Protein AF-A0A1V3WPK9-F1 (afdb_monomer_lite)

Radius of gyration: 41.02 Å; chains: 1; bounding box: 53×44×123 Å

Structure (mmCIF, N/CA/C/O backbone):
data_AF-A0A1V3WPK9-F1
#
_entry.id   AF-A0A1V3WPK9-F1
#
loop_
_atom_site.group_PDB
_atom_site.id
_atom_site.type_symbol
_atom_site.label_atom_id
_atom_site.label_alt_id
_atom_site.label_comp_id
_atom_site.label_asym_id
_atom_site.label_entity_id
_atom_site.label_seq_id
_atom_site.pdbx_PDB_ins_code
_atom_site.Cartn_x
_atom_site.Cartn_y
_atom_site.Cartn_z
_atom_site.occupancy
_atom_site.B_iso_or_equiv
_atom_site.auth_seq_id
_atom_site.auth_comp_id
_atom_site.auth_asym_id
_atom_site.auth_atom_id
_atom_site.pdbx_PDB_model_num
ATOM 1 N N . MET A 1 1 ? 31.759 -7.685 -35.046 1.00 60.66 1 MET A N 1
ATOM 2 C CA . MET A 1 1 ? 31.600 -8.419 -33.769 1.00 60.66 1 MET A CA 1
ATOM 3 C C . MET A 1 1 ? 30.933 -7.571 -32.682 1.00 60.66 1 MET A C 1
ATOM 5 O O . MET A 1 1 ? 30.000 -8.065 -32.070 1.00 60.66 1 MET A O 1
ATOM 9 N N . ALA A 1 2 ? 31.303 -6.296 -32.487 1.00 62.94 2 ALA A N 1
ATOM 10 C CA . ALA A 1 2 ? 30.715 -5.435 -31.441 1.00 62.94 2 ALA A CA 1
ATOM 11 C C . ALA A 1 2 ? 29.186 -5.190 -31.540 1.00 62.94 2 ALA A C 1
ATOM 13 O O . ALA A 1 2 ? 28.540 -4.957 -30.524 1.00 62.94 2 ALA A O 1
ATOM 14 N N . SER A 1 3 ? 28.583 -5.278 -32.731 1.00 69.44 3 SER A N 1
ATOM 15 C CA . SER A 1 3 ? 27.162 -4.957 -32.957 1.00 69.44 3 SER A CA 1
ATOM 16 C C . SER A 1 3 ? 26.166 -5.932 -32.307 1.00 69.44 3 SER A C 1
ATOM 18 O O . SER A 1 3 ? 25.071 -5.515 -31.941 1.00 69.44 3 SER A O 1
ATOM 20 N N . PHE A 1 4 ? 26.536 -7.206 -32.122 1.00 72.12 4 PHE A N 1
ATOM 21 C CA . PHE A 1 4 ? 25.669 -8.199 -31.467 1.00 72.12 4 PHE A CA 1
ATOM 22 C C . PHE A 1 4 ? 25.506 -7.912 -29.966 1.00 72.12 4 PHE A C 1
ATOM 24 O O . PHE A 1 4 ? 24.392 -7.931 -29.453 1.00 72.12 4 PHE A O 1
ATOM 31 N N . VAL A 1 5 ? 26.592 -7.514 -29.294 1.00 71.38 5 VAL A N 1
ATOM 32 C CA . VAL A 1 5 ? 26.599 -7.183 -27.857 1.00 71.38 5 VAL A CA 1
ATOM 33 C C . VAL A 1 5 ? 25.695 -5.986 -27.538 1.00 71.38 5 VAL A C 1
ATOM 35 O O . VAL A 1 5 ? 24.954 -6.010 -26.559 1.00 71.38 5 VAL A O 1
ATOM 38 N N . PHE A 1 6 ? 25.696 -4.945 -28.379 1.00 70.69 6 PHE A N 1
ATOM 39 C CA . PHE A 1 6 ? 24.809 -3.788 -28.196 1.00 70.69 6 PHE A CA 1
ATOM 40 C C . PHE A 1 6 ? 23.327 -4.120 -28.418 1.00 70.69 6 PHE A C 1
ATOM 42 O O . PHE A 1 6 ? 22.466 -3.487 -27.803 1.00 70.69 6 PHE A O 1
ATOM 49 N N . SER A 1 7 ? 23.026 -5.097 -29.280 1.00 73.88 7 SER A N 1
ATOM 50 C CA . SER A 1 7 ? 21.660 -5.574 -29.502 1.00 73.88 7 SER A CA 1
ATOM 51 C C . SER A 1 7 ? 21.133 -6.301 -28.264 1.00 73.88 7 SER A C 1
ATOM 53 O O . SER A 1 7 ? 20.055 -5.961 -27.784 1.00 73.88 7 SER A O 1
ATOM 55 N N . ASP A 1 8 ? 21.921 -7.211 -27.683 1.00 71.31 8 ASP A N 1
ATOM 56 C CA . ASP A 1 8 ? 21.558 -7.913 -26.444 1.00 71.31 8 ASP A CA 1
ATOM 57 C C . ASP A 1 8 ? 21.357 -6.955 -25.260 1.00 71.31 8 ASP A C 1
ATOM 59 O O . ASP A 1 8 ? 20.375 -7.063 -24.525 1.00 71.31 8 ASP A O 1
ATOM 63 N N . LEU A 1 9 ? 22.226 -5.947 -25.113 1.00 75.94 9 LEU A N 1
ATOM 64 C CA . LEU A 1 9 ? 22.094 -4.918 -24.072 1.00 75.94 9 LEU A CA 1
ATOM 65 C C . LEU A 1 9 ? 20.799 -4.100 -24.216 1.00 75.94 9 LEU A C 1
ATOM 67 O O . LEU A 1 9 ? 20.148 -3.789 -23.218 1.00 75.94 9 LEU A O 1
ATOM 71 N N . LYS A 1 10 ? 20.395 -3.768 -25.450 1.00 78.88 10 LYS A N 1
ATOM 72 C CA . LYS A 1 10 ? 19.118 -3.086 -25.716 1.00 78.88 10 LYS A CA 1
ATOM 73 C C . LYS A 1 10 ? 17.918 -3.976 -25.406 1.00 78.88 10 LYS A C 1
ATOM 75 O O . LYS A 1 10 ? 16.957 -3.490 -24.817 1.00 78.88 10 LYS A O 1
ATOM 80 N N . VAL A 1 11 ? 17.981 -5.256 -25.768 1.00 80.81 11 VAL A N 1
ATOM 81 C CA . VAL A 1 11 ? 16.914 -6.231 -25.497 1.00 80.81 11 VAL A CA 1
ATOM 82 C C . VAL A 1 11 ? 16.736 -6.425 -23.989 1.00 80.81 11 VAL A C 1
ATOM 84 O O . VAL A 1 11 ? 15.617 -6.325 -23.491 1.00 80.81 11 VAL A O 1
ATOM 87 N N . ILE A 1 12 ? 17.827 -6.590 -23.236 1.00 85.31 12 ILE A N 1
ATOM 88 C CA . ILE A 1 12 ? 17.797 -6.680 -21.767 1.00 85.31 12 ILE A CA 1
ATOM 89 C C . ILE A 1 12 ? 17.276 -5.383 -21.138 1.00 85.31 12 ILE A C 1
ATOM 91 O O . ILE A 1 12 ? 16.492 -5.441 -20.194 1.00 85.31 12 ILE A O 1
ATOM 95 N N . GLY A 1 13 ? 17.640 -4.214 -21.672 1.00 86.00 13 GLY A N 1
ATOM 96 C CA . GLY A 1 13 ? 17.092 -2.933 -21.220 1.00 86.00 13 GLY A CA 1
ATOM 97 C C . GLY A 1 13 ? 15.587 -2.795 -21.479 1.00 86.00 13 GLY A C 1
ATOM 98 O O . GLY A 1 13 ? 14.842 -2.358 -20.605 1.00 86.00 13 GLY A O 1
ATOM 99 N N . GLN A 1 14 ? 15.104 -3.208 -22.649 1.00 86.50 14 GLN A N 1
ATOM 100 C CA . GLN A 1 14 ? 13.688 -3.136 -23.023 1.00 86.50 14 GLN A CA 1
ATOM 101 C C . GLN A 1 14 ? 12.8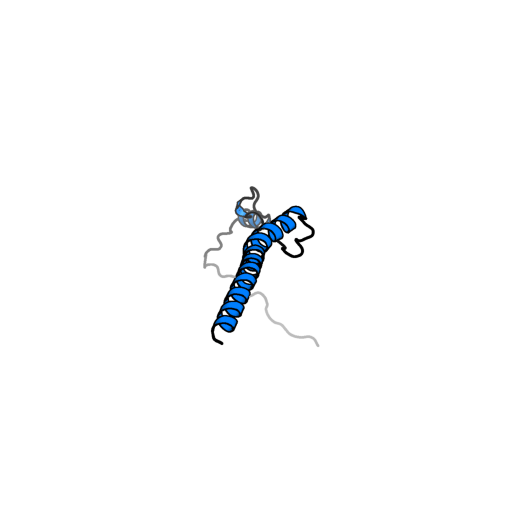16 -4.110 -22.212 1.00 86.50 14 GLN A C 1
ATOM 103 O O . GLN A 1 14 ? 11.736 -3.751 -21.734 1.00 86.50 14 GLN A O 1
ATOM 108 N N . VAL A 1 15 ? 13.300 -5.336 -22.006 1.00 91.62 15 VAL A N 1
ATOM 109 C CA . VAL A 1 15 ? 12.624 -6.336 -21.168 1.00 91.62 15 VAL A CA 1
ATOM 110 C C . VAL A 1 15 ? 12.703 -5.934 -19.694 1.00 91.62 15 VAL A C 1
ATOM 112 O O . VAL A 1 15 ? 11.691 -5.926 -18.995 1.00 91.62 15 VAL A O 1
ATOM 115 N N . GLY A 1 16 ? 13.882 -5.516 -19.232 1.00 90.44 16 GLY A N 1
ATOM 116 C CA . GLY A 1 16 ? 14.127 -5.095 -17.856 1.00 90.44 16 GLY A CA 1
ATOM 117 C C . GLY A 1 16 ? 13.307 -3.876 -17.447 1.00 90.44 16 GLY A C 1
ATOM 118 O O . GLY A 1 16 ? 12.766 -3.860 -16.349 1.00 90.44 16 GLY A O 1
ATOM 119 N N . THR A 1 17 ? 13.136 -2.888 -18.329 1.00 91.25 17 THR A N 1
ATOM 120 C CA . THR A 1 17 ? 12.285 -1.714 -18.058 1.00 91.25 17 THR A CA 1
ATOM 121 C C . THR A 1 17 ? 10.812 -2.084 -17.949 1.00 91.25 17 THR A C 1
ATOM 123 O O . THR A 1 17 ? 10.130 -1.585 -17.061 1.00 91.25 17 THR A O 1
ATOM 126 N N . THR A 1 18 ? 10.325 -3.007 -18.779 1.00 92.81 18 THR A N 1
ATOM 127 C CA . THR A 1 18 ? 8.935 -3.479 -18.708 1.00 92.81 18 THR A CA 1
ATOM 128 C C . THR A 1 18 ? 8.676 -4.256 -17.414 1.00 92.81 18 THR A C 1
ATOM 130 O O . THR A 1 18 ? 7.687 -4.004 -16.727 1.00 92.81 18 THR A O 1
ATOM 133 N N . ILE A 1 19 ? 9.594 -5.150 -17.029 1.00 94.25 19 ILE A N 1
ATOM 134 C CA . ILE A 1 19 ? 9.516 -5.892 -15.761 1.00 94.25 19 ILE A CA 1
ATOM 135 C C . ILE A 1 19 ? 9.647 -4.936 -14.567 1.00 94.25 19 ILE A C 1
ATOM 137 O O . ILE A 1 19 ? 8.872 -5.034 -13.619 1.00 94.25 19 ILE A O 1
ATOM 141 N N . ALA A 1 20 ? 10.579 -3.980 -14.613 1.00 92.94 20 ALA A N 1
ATOM 142 C CA . ALA A 1 20 ? 10.774 -2.989 -13.558 1.00 92.94 20 ALA A CA 1
ATOM 143 C C . ALA A 1 20 ? 9.543 -2.092 -13.378 1.00 92.94 20 ALA A C 1
ATOM 145 O O . ALA A 1 20 ? 9.142 -1.846 -12.246 1.00 92.94 20 ALA A O 1
ATOM 146 N N . LEU A 1 21 ? 8.908 -1.650 -14.469 1.00 94.75 21 LEU A N 1
ATOM 147 C CA . LEU A 1 21 ? 7.648 -0.907 -14.414 1.00 94.75 21 LEU A CA 1
ATOM 148 C C . LEU A 1 21 ? 6.516 -1.761 -13.837 1.00 94.75 21 LEU A C 1
ATOM 150 O O . LEU A 1 21 ? 5.755 -1.265 -13.012 1.00 94.75 21 LEU A O 1
ATOM 154 N N . GLY A 1 22 ? 6.437 -3.041 -14.211 1.00 93.44 22 GLY A N 1
ATOM 155 C CA . GLY A 1 22 ? 5.474 -3.983 -13.641 1.00 93.44 22 GLY A CA 1
ATOM 156 C C . GLY A 1 22 ? 5.651 -4.163 -12.132 1.00 93.44 22 GLY A C 1
ATOM 157 O O . GLY A 1 22 ? 4.683 -4.060 -11.385 1.00 93.44 22 GLY A O 1
ATOM 158 N N . LEU A 1 23 ? 6.888 -4.343 -11.664 1.00 93.94 23 LEU A N 1
ATOM 159 C CA . LEU A 1 23 ? 7.205 -4.471 -10.237 1.00 93.94 23 LEU A CA 1
ATOM 160 C C . LEU A 1 23 ? 7.009 -3.157 -9.469 1.00 93.94 23 LEU A C 1
ATOM 162 O O . LEU A 1 23 ? 6.534 -3.167 -8.332 1.00 93.94 23 LEU A O 1
ATOM 166 N N . LEU A 1 24 ? 7.342 -2.015 -10.075 1.00 94.12 24 LEU A N 1
ATOM 167 C CA . LEU A 1 24 ? 7.081 -0.698 -9.496 1.00 94.12 24 LEU A CA 1
ATOM 168 C C . LEU A 1 24 ? 5.571 -0.476 -9.336 1.00 94.12 24 LEU A C 1
ATOM 170 O O . LEU A 1 24 ? 5.120 -0.023 -8.288 1.00 94.12 24 LEU A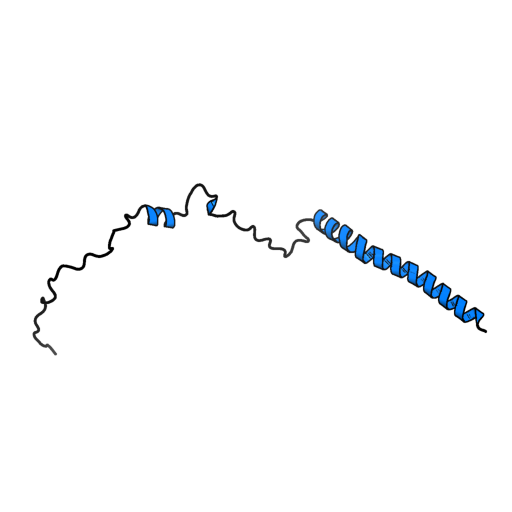 O 1
ATOM 174 N N . PHE A 1 25 ? 4.781 -0.848 -10.344 1.00 94.19 25 PHE A N 1
ATOM 175 C CA . PHE A 1 25 ? 3.323 -0.780 -10.294 1.00 94.19 25 PHE A CA 1
ATOM 176 C C . PHE A 1 25 ? 2.741 -1.748 -9.252 1.00 94.19 25 PHE A C 1
ATOM 178 O O . PHE A 1 25 ? 1.865 -1.368 -8.480 1.00 94.19 25 PHE A O 1
ATOM 185 N N . ASP A 1 26 ? 3.250 -2.974 -9.158 1.00 90.12 26 ASP A N 1
ATOM 186 C CA . ASP A 1 26 ? 2.793 -3.968 -8.181 1.00 90.12 26 ASP A CA 1
ATOM 187 C C . ASP A 1 26 ? 3.081 -3.530 -6.731 1.00 90.12 26 ASP A C 1
ATOM 189 O O . ASP A 1 26 ? 2.211 -3.531 -5.857 1.00 90.12 26 ASP A O 1
ATOM 193 N N . THR A 1 27 ? 4.291 -3.036 -6.473 1.00 91.69 27 THR A N 1
ATOM 194 C CA . THR A 1 27 ? 4.691 -2.605 -5.126 1.00 91.69 27 THR A CA 1
ATOM 195 C C . THR A 1 27 ? 4.080 -1.274 -4.711 1.00 91.69 27 THR A C 1
ATOM 197 O O . THR A 1 27 ? 3.743 -1.106 -3.541 1.00 91.69 27 THR A O 1
ATOM 200 N N . LEU A 1 28 ? 3.908 -0.325 -5.632 1.00 91.38 28 LEU A N 1
ATOM 201 C CA . LEU A 1 28 ? 3.336 0.974 -5.291 1.00 91.38 28 LEU A CA 1
ATOM 202 C C . LEU A 1 28 ? 1.816 0.963 -5.375 1.00 91.38 28 LEU A C 1
ATOM 204 O O . LEU A 1 28 ? 1.162 1.390 -4.431 1.00 91.38 28 LEU A O 1
ATOM 208 N N . ILE A 1 29 ? 1.234 0.469 -6.464 1.00 92.19 29 ILE A N 1
ATOM 209 C CA . ILE A 1 29 ? -0.200 0.624 -6.731 1.00 92.19 29 ILE A CA 1
ATOM 210 C C . ILE A 1 29 ? -0.984 -0.561 -6.179 1.00 92.19 29 ILE A C 1
ATOM 212 O O . ILE A 1 29 ? -1.929 -0.372 -5.408 1.00 92.19 29 ILE A O 1
ATOM 216 N N . VAL A 1 30 ? -0.568 -1.788 -6.495 1.00 92.44 30 VAL A N 1
ATOM 217 C CA . VAL A 1 30 ? -1.286 -2.986 -6.039 1.00 92.44 30 VAL A CA 1
ATOM 218 C C . VAL A 1 30 ? -1.141 -3.155 -4.524 1.00 92.44 30 VAL A C 1
ATOM 220 O O . VAL A 1 30 ? -2.144 -3.304 -3.828 1.00 92.44 30 VAL A O 1
ATOM 223 N N . ARG A 1 31 ? 0.072 -3.037 -3.968 1.00 85.62 31 ARG A N 1
ATOM 224 C CA . ARG A 1 31 ? 0.292 -3.188 -2.519 1.00 85.62 31 ARG A CA 1
ATOM 225 C C . ARG A 1 31 ? -0.214 -2.005 -1.683 1.00 85.62 31 ARG A C 1
ATOM 227 O O . ARG A 1 31 ? -0.695 -2.249 -0.579 1.00 85.62 31 ARG A O 1
ATOM 234 N N . SER A 1 32 ? -0.130 -0.757 -2.163 1.00 86.88 32 SER A N 1
ATOM 235 C CA . SER A 1 32 ? -0.544 0.416 -1.357 1.00 86.88 32 SER A CA 1
ATOM 236 C C . SER A 1 32 ? -2.010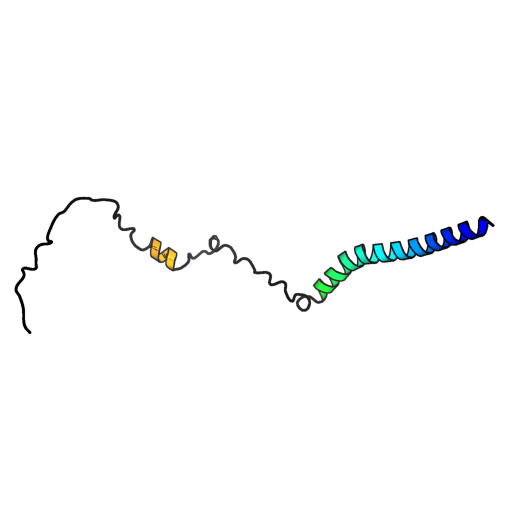 0.798 -1.508 1.00 86.88 32 SER A C 1
ATOM 238 O O . SER A 1 32 ? -2.545 1.439 -0.609 1.00 86.88 32 SER A O 1
ATOM 240 N N . PHE A 1 33 ? -2.673 0.418 -2.603 1.00 84.19 33 PHE A N 1
ATOM 241 C CA . PHE A 1 33 ? -4.096 0.706 -2.797 1.00 84.19 33 PHE A CA 1
ATOM 242 C C . PHE A 1 33 ? -4.911 -0.569 -2.884 1.00 84.19 33 PHE A C 1
ATOM 244 O O . PHE A 1 33 ? -5.839 -0.747 -2.104 1.00 84.19 33 PHE A O 1
ATOM 251 N N . MET A 1 34 ? -4.552 -1.494 -3.772 1.00 86.25 34 MET A N 1
ATOM 252 C CA . MET A 1 34 ? -5.403 -2.657 -4.011 1.00 86.25 34 MET A CA 1
ATOM 253 C C . MET A 1 34 ? -5.483 -3.582 -2.788 1.00 86.25 34 MET A C 1
ATOM 255 O O . MET A 1 34 ? -6.579 -3.936 -2.364 1.00 86.25 34 MET A O 1
ATOM 259 N N . MET A 1 35 ? -4.353 -3.905 -2.157 1.00 84.81 35 MET A N 1
ATOM 260 C CA . MET A 1 35 ? -4.311 -4.732 -0.947 1.00 84.81 35 MET A CA 1
ATOM 261 C C . MET A 1 35 ? -5.095 -4.114 0.233 1.00 84.81 35 MET A C 1
ATOM 263 O O . MET A 1 35 ? -5.968 -4.801 0.769 1.00 84.81 35 MET A O 1
ATOM 267 N N . PRO A 1 36 ? -4.875 -2.845 0.642 1.00 79.12 36 PRO A N 1
ATOM 268 C CA . PRO A 1 36 ? -5.653 -2.241 1.725 1.00 79.12 36 PRO A CA 1
ATOM 269 C C . PRO A 1 36 ? -7.115 -1.966 1.352 1.00 79.12 36 PRO A C 1
ATOM 271 O O . PRO A 1 36 ? -7.977 -2.093 2.218 1.00 79.12 36 PRO A O 1
ATOM 274 N N . SER A 1 37 ? -7.438 -1.640 0.097 1.00 82.12 37 SER A N 1
ATOM 275 C CA . SER A 1 37 ? -8.829 -1.442 -0.335 1.00 82.12 37 SER A CA 1
ATOM 276 C C . SER A 1 37 ? -9.614 -2.749 -0.366 1.00 82.12 37 SER A C 1
ATOM 278 O O . SER A 1 37 ? -10.747 -2.779 0.105 1.00 82.12 37 SER A O 1
ATOM 280 N N . VAL A 1 38 ? -9.022 -3.844 -0.852 1.00 81.69 38 VAL A N 1
ATOM 281 C CA . VAL A 1 38 ? -9.644 -5.177 -0.810 1.00 81.69 38 VAL A CA 1
ATOM 282 C C . VAL A 1 38 ? -9.810 -5.637 0.637 1.00 81.69 38 VAL A C 1
ATOM 284 O O . VAL A 1 38 ? -10.882 -6.113 1.003 1.00 81.69 38 VAL A O 1
ATOM 287 N N . ALA A 1 39 ? -8.804 -5.419 1.490 1.00 78.06 39 ALA A N 1
ATOM 288 C CA . ALA A 1 39 ? -8.914 -5.683 2.923 1.00 78.06 39 ALA A CA 1
ATOM 289 C C . ALA A 1 39 ? -10.034 -4.860 3.588 1.00 78.06 39 ALA A C 1
ATOM 291 O O . ALA A 1 39 ? -10.765 -5.387 4.425 1.00 78.06 39 ALA A O 1
ATOM 292 N N . ALA A 1 40 ? -10.213 -3.595 3.198 1.00 73.25 40 ALA A N 1
ATOM 293 C CA . ALA A 1 40 ? -11.295 -2.748 3.693 1.00 73.25 40 ALA A CA 1
ATOM 294 C C . ALA A 1 40 ? -12.678 -3.193 3.178 1.00 73.25 40 ALA A C 1
ATOM 296 O O . ALA A 1 40 ? -13.637 -3.188 3.947 1.00 73.25 40 ALA A O 1
ATOM 297 N N . LEU A 1 41 ? -12.781 -3.624 1.915 1.00 75.56 41 LEU A N 1
ATOM 298 C CA . LEU A 1 41 ? -14.025 -4.099 1.294 1.00 75.56 41 LEU A CA 1
ATOM 299 C C . LEU A 1 41 ? -14.466 -5.474 1.827 1.00 75.56 41 LEU A C 1
ATOM 301 O O . LEU A 1 41 ? -15.641 -5.656 2.133 1.00 75.56 41 LEU A O 1
ATOM 305 N N . MET A 1 42 ? -13.540 -6.426 2.006 1.00 70.06 42 MET A N 1
ATOM 306 C CA . MET A 1 42 ? -13.809 -7.703 2.696 1.00 70.06 42 MET A CA 1
ATOM 307 C C . MET A 1 42 ? -13.949 -7.542 4.222 1.00 70.06 42 MET A C 1
ATOM 309 O O . MET A 1 42 ? -14.385 -8.465 4.921 1.00 70.06 42 MET A O 1
ATOM 313 N N . GLY A 1 43 ? -13.649 -6.352 4.744 1.00 67.12 43 GLY A N 1
ATOM 314 C CA . GLY A 1 43 ? -14.008 -5.903 6.081 1.00 67.12 43 GLY A CA 1
ATOM 315 C C . GLY A 1 43 ? -13.458 -6.791 7.199 1.00 67.12 43 GLY A C 1
ATOM 316 O O . GLY A 1 43 ? -12.255 -6.977 7.362 1.00 67.12 43 GLY A O 1
ATOM 317 N N . ARG A 1 44 ? -14.363 -7.330 8.025 1.00 59.62 44 ARG A N 1
ATOM 318 C CA . ARG A 1 44 ? -14.040 -8.008 9.296 1.00 59.62 44 ARG A CA 1
ATOM 319 C C . ARG A 1 44 ? -13.334 -9.363 9.177 1.00 59.62 44 ARG A C 1
ATOM 321 O O . ARG A 1 44 ? -12.864 -9.861 10.195 1.00 59.62 44 ARG A O 1
ATOM 328 N N . TRP A 1 45 ? -13.295 -9.980 7.994 1.00 60.66 45 TRP A N 1
ATOM 329 C CA . TRP A 1 45 ? -12.701 -11.315 7.818 1.00 60.66 45 TRP A CA 1
ATOM 330 C C . TRP A 1 45 ? -11.171 -11.259 7.669 1.00 60.66 45 TRP A C 1
ATOM 332 O O . TRP A 1 45 ? -10.480 -12.173 8.102 1.00 60.66 45 TRP A O 1
ATOM 342 N N . PHE A 1 46 ? -10.631 -10.141 7.168 1.00 60.81 46 PHE A N 1
ATOM 343 C CA . PHE A 1 46 ? -9.186 -9.872 7.129 1.00 60.81 46 PHE A CA 1
ATOM 344 C C . PHE A 1 46 ? -8.639 -9.325 8.465 1.00 60.81 46 PHE A C 1
ATOM 346 O O . PHE A 1 46 ? -7.434 -9.259 8.675 1.00 60.81 46 PHE A O 1
ATOM 353 N N . TRP A 1 47 ? -9.513 -8.928 9.401 1.00 58.03 47 TRP A N 1
ATOM 354 C CA . TRP A 1 47 ? -9.126 -8.256 10.652 1.00 58.03 47 TRP A CA 1
ATOM 355 C C . TRP A 1 47 ? -8.728 -9.188 11.805 1.00 58.03 47 TRP A C 1
ATOM 357 O O . TRP A 1 47 ? -8.559 -8.752 12.949 1.00 58.03 47 TRP A O 1
ATOM 367 N N . TRP A 1 48 ? -8.519 -10.469 11.522 1.00 53.88 48 TRP A N 1
ATOM 368 C CA . TRP A 1 48 ? -7.807 -11.345 12.443 1.00 53.88 48 TRP A CA 1
ATOM 369 C C . TRP A 1 48 ? -6.291 -11.130 12.249 1.00 53.88 48 TRP A C 1
ATOM 371 O O . TRP A 1 48 ? -5.809 -11.467 11.172 1.00 53.88 48 TRP A O 1
ATOM 381 N N . PRO A 1 49 ? -5.502 -10.574 13.203 1.00 60.28 49 PRO A N 1
ATOM 382 C CA . PRO A 1 49 ? -5.788 -10.097 14.552 1.00 60.28 49 PRO A CA 1
ATOM 383 C C . PRO A 1 49 ? -5.345 -8.628 14.738 1.00 60.28 49 PRO A C 1
ATOM 385 O O . PRO A 1 49 ? -4.280 -8.363 15.291 1.00 60.28 49 PRO A O 1
ATOM 388 N N . GLN A 1 50 ? -6.165 -7.643 14.368 1.00 60.50 50 GLN A N 1
ATOM 389 C CA . GLN A 1 50 ? -6.004 -6.303 14.941 1.00 60.50 50 GLN A CA 1
ATOM 390 C C . GLN A 1 50 ? -7.082 -6.113 15.992 1.00 60.50 50 GLN A C 1
ATOM 392 O O . GLN A 1 50 ? -8.144 -5.541 15.765 1.00 60.50 50 GLN A O 1
ATOM 397 N N . ARG A 1 51 ? -6.792 -6.646 17.184 1.00 62.19 51 ARG A N 1
ATOM 398 C CA . ARG A 1 51 ? -7.535 -6.384 18.416 1.00 62.19 51 ARG A CA 1
ATOM 399 C C . ARG A 1 51 ? -7.301 -4.915 18.767 1.00 62.19 51 ARG A C 1
ATOM 401 O O . ARG A 1 51 ? -6.517 -4.602 19.661 1.00 62.19 51 ARG A O 1
ATOM 408 N N . VAL A 1 52 ? -7.938 -4.012 18.019 1.00 61.25 52 VAL A N 1
ATOM 409 C CA . VAL A 1 52 ? -8.011 -2.590 18.336 1.00 61.25 52 VAL A CA 1
ATOM 410 C C . VAL A 1 52 ? -8.738 -2.532 19.665 1.00 61.25 52 VAL A C 1
ATOM 412 O O . VAL A 1 52 ? -9.964 -2.549 19.734 1.00 61.25 52 VAL A O 1
ATOM 415 N N . ARG A 1 53 ? -7.964 -2.570 20.753 1.00 59.19 53 ARG A N 1
ATOM 416 C CA . ARG A 1 53 ? -8.439 -2.215 22.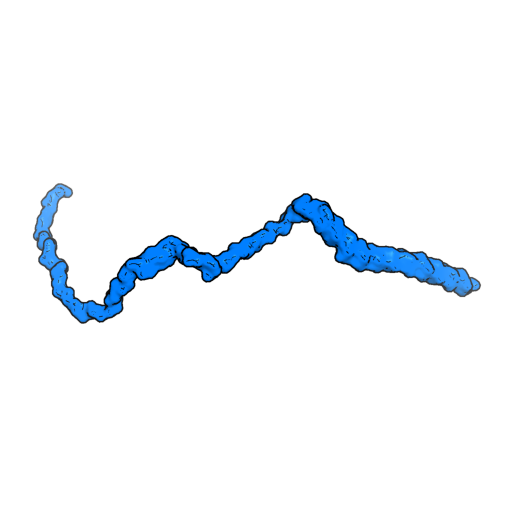078 1.00 59.19 53 ARG A CA 1
ATOM 417 C C . ARG A 1 53 ? -8.951 -0.798 21.923 1.00 59.19 53 ARG A C 1
ATOM 419 O O . ARG A 1 53 ? -8.162 0.143 21.900 1.00 59.19 53 ARG A O 1
ATOM 426 N N . THR A 1 54 ? -10.263 -0.663 21.782 1.00 58.88 54 THR A N 1
ATOM 427 C CA . THR A 1 54 ? -10.963 0.589 22.001 1.00 58.88 54 THR A CA 1
ATOM 428 C C . THR A 1 54 ? -10.477 1.073 23.357 1.00 58.88 54 THR A C 1
ATOM 430 O O . THR A 1 54 ? -10.778 0.461 24.384 1.00 58.88 54 THR A O 1
ATOM 433 N N . ARG A 1 55 ? -9.606 2.088 23.359 1.00 59.56 55 ARG A N 1
ATOM 434 C CA . ARG A 1 55 ? -9.169 2.745 24.589 1.00 59.56 55 ARG A CA 1
ATOM 435 C C . ARG A 1 55 ? -10.473 3.133 25.286 1.00 59.56 55 ARG A C 1
ATOM 437 O O . ARG A 1 55 ? -11.262 3.840 24.655 1.00 59.56 55 ARG A O 1
ATOM 444 N N . PRO A 1 56 ? -10.775 2.612 26.489 1.00 58.19 56 PRO A N 1
ATOM 445 C CA . PRO A 1 56 ? -12.025 2.949 27.148 1.00 58.19 56 PRO A CA 1
ATOM 446 C C . PRO A 1 56 ? -12.066 4.470 27.239 1.00 58.19 56 PRO A C 1
ATOM 448 O O . PRO A 1 56 ? -11.101 5.072 27.718 1.00 58.19 56 PRO A O 1
ATOM 451 N N . ALA A 1 57 ? -13.128 5.071 26.690 1.00 62.09 57 ALA A N 1
ATOM 452 C CA . ALA A 1 57 ? -13.362 6.504 26.764 1.00 62.09 57 ALA A CA 1
ATOM 453 C C . ALA A 1 57 ? -13.058 6.943 28.196 1.00 62.09 57 ALA A C 1
ATOM 455 O O . ALA A 1 57 ? -13.560 6.320 29.138 1.00 62.09 57 ALA A O 1
ATOM 456 N N . SER A 1 58 ? -12.138 7.904 28.318 1.00 62.88 58 SER A N 1
ATOM 457 C CA . SER A 1 58 ? -11.556 8.358 29.578 1.00 62.88 58 SER A CA 1
ATOM 458 C C . SER A 1 58 ? -12.603 8.310 30.685 1.00 62.88 58 SER A C 1
ATOM 460 O O . SER A 1 58 ? -13.658 8.933 30.561 1.00 62.88 58 SER A O 1
ATOM 462 N N . GLN A 1 59 ? -12.340 7.554 31.755 1.00 62.38 59 GLN A N 1
ATOM 463 C CA . GLN A 1 59 ? -13.252 7.450 32.903 1.00 62.38 59 GLN A CA 1
ATOM 464 C C . GLN A 1 59 ? -13.601 8.832 33.492 1.00 62.38 59 GLN A C 1
ATOM 466 O O . GLN A 1 59 ? -14.591 8.951 34.203 1.00 62.38 59 GLN A O 1
ATOM 471 N N . LEU A 1 60 ? -12.823 9.862 33.142 1.00 62.75 60 LEU A N 1
ATOM 472 C CA . LEU A 1 60 ? -13.018 11.269 33.480 1.00 62.75 60 LEU A CA 1
ATOM 473 C C . LEU A 1 60 ? -14.213 11.935 32.769 1.00 62.75 60 LEU A C 1
ATOM 475 O O . LEU A 1 60 ? -14.697 12.949 33.249 1.00 62.75 60 LEU A O 1
ATOM 479 N N . LEU A 1 61 ? -14.704 11.385 31.651 1.00 62.41 61 LEU A N 1
ATOM 480 C CA . LEU A 1 61 ? -15.882 11.890 30.920 1.00 62.41 61 LEU A CA 1
ATOM 481 C C . LEU A 1 61 ? -17.196 11.251 31.389 1.00 62.41 61 LEU A C 1
ATOM 483 O O . LEU A 1 61 ? -18.263 11.577 30.870 1.00 62.41 61 LEU A O 1
ATOM 487 N N . ARG A 1 62 ? -17.147 10.306 32.338 1.00 68.75 62 ARG A N 1
ATOM 488 C CA . ARG A 1 62 ? -18.370 9.724 32.891 1.00 68.75 62 ARG A CA 1
ATOM 489 C C . ARG A 1 62 ? -18.999 10.718 33.872 1.00 68.75 62 ARG A C 1
ATOM 491 O O . ARG A 1 62 ? -18.319 11.119 34.811 1.00 68.75 62 ARG A O 1
ATOM 498 N N . PRO A 1 63 ? -20.303 11.029 33.737 1.00 68.69 63 PRO A N 1
ATOM 499 C CA . PRO A 1 63 ? -21.027 11.857 34.709 1.00 68.69 63 PRO A CA 1
ATOM 500 C C . PRO A 1 63 ? -21.036 11.257 36.124 1.00 68.69 63 PRO A C 1
ATOM 502 O O . PRO A 1 63 ? -21.289 11.954 37.100 1.00 68.69 63 PRO A O 1
ATOM 505 N N . TYR A 1 64 ? -20.762 9.953 36.238 1.00 66.19 64 TYR A N 1
ATOM 506 C CA . TYR A 1 64 ? -20.777 9.202 37.486 1.00 66.19 64 TYR A CA 1
ATOM 507 C C . TYR A 1 64 ? -19.383 8.648 37.787 1.00 66.19 64 TYR A C 1
ATOM 509 O O . TYR A 1 64 ? -18.863 7.802 37.052 1.00 66.19 64 TYR A O 1
ATOM 517 N N . GLY A 1 65 ? -18.792 9.108 38.892 1.00 68.75 65 GLY A N 1
ATOM 518 C CA . GLY A 1 65 ? -17.545 8.560 39.416 1.00 68.75 65 GLY A CA 1
ATOM 519 C C . GLY A 1 65 ? -17.704 7.089 39.835 1.00 68.75 65 GLY A C 1
ATOM 520 O O . GLY A 1 65 ? -18.793 6.665 40.236 1.00 68.75 65 GLY A O 1
ATOM 521 N N . PRO A 1 66 ? -16.641 6.271 39.748 1.00 75.56 66 PRO A N 1
ATOM 522 C CA . PRO A 1 66 ? -16.692 4.883 40.191 1.00 75.56 66 PRO A CA 1
ATOM 523 C C . PRO A 1 66 ? -17.082 4.817 41.679 1.00 75.56 66 PRO A C 1
ATOM 525 O O . PRO A 1 66 ? -16.558 5.564 42.501 1.00 75.56 66 PRO A O 1
ATOM 528 N N . ARG A 1 67 ? -18.004 3.908 42.035 1.00 72.44 67 ARG A N 1
ATOM 529 C CA . ARG A 1 67 ? -18.577 3.754 43.394 1.00 72.44 67 ARG A CA 1
ATOM 530 C C . ARG A 1 67 ? -17.560 3.794 44.555 1.00 72.44 67 ARG A C 1
ATOM 532 O O . ARG A 1 67 ? -17.904 4.370 45.586 1.00 72.44 67 ARG A O 1
ATOM 539 N N . PRO A 1 68 ? -16.335 3.240 44.435 1.00 75.38 68 PRO A N 1
ATOM 540 C CA . PRO A 1 68 ? -15.318 3.359 45.482 1.00 75.38 68 PRO A CA 1
ATOM 541 C C . PRO A 1 68 ? -14.875 4.805 45.744 1.00 75.38 68 PRO A C 1
ATOM 543 O O . PRO A 1 68 ? -14.663 5.176 46.892 1.00 75.38 68 PRO A O 1
ATOM 546 N N . LEU A 1 69 ? -14.787 5.631 44.697 1.00 76.56 69 LEU A N 1
ATOM 547 C CA . LEU A 1 69 ? -14.362 7.031 44.782 1.00 76.56 69 LEU A CA 1
ATOM 548 C C . LEU A 1 69 ? -15.443 7.903 45.430 1.00 76.56 69 LEU A C 1
ATOM 550 O O . LEU A 1 69 ? -15.137 8.755 46.254 1.00 76.56 69 LEU A O 1
ATOM 554 N N . VAL A 1 70 ? -16.716 7.621 45.139 1.00 77.81 70 VAL A N 1
ATOM 555 C CA . VAL A 1 70 ? -17.850 8.262 45.823 1.00 77.81 70 VAL A CA 1
ATOM 556 C C . VAL A 1 70 ? -17.864 7.898 47.310 1.00 77.81 70 VAL A C 1
ATOM 558 O O . VAL A 1 70 ? -18.044 8.776 48.145 1.00 77.81 70 VAL A O 1
ATOM 561 N N . ARG A 1 71 ? -17.605 6.631 47.667 1.00 78.12 71 ARG A N 1
ATOM 562 C CA . ARG A 1 71 ? -17.484 6.218 49.078 1.00 78.12 71 ARG A CA 1
ATOM 563 C C . ARG A 1 71 ? -16.320 6.909 49.786 1.00 78.12 71 ARG A C 1
ATOM 565 O O . ARG A 1 71 ? -16.499 7.355 50.907 1.00 78.12 71 ARG A O 1
ATOM 572 N N . ALA A 1 72 ? -15.166 7.032 49.134 1.00 77.31 72 ALA A N 1
ATOM 573 C CA . ALA A 1 72 ? -14.001 7.706 49.706 1.00 77.31 72 ALA A CA 1
ATOM 574 C C . ALA A 1 72 ? -14.227 9.210 49.945 1.00 77.31 72 ALA A C 1
ATOM 576 O O . ALA A 1 72 ? -13.641 9.764 50.866 1.00 77.31 72 ALA A O 1
ATOM 577 N N . LEU A 1 73 ? -15.070 9.859 49.134 1.00 78.62 73 LEU A N 1
ATOM 578 C CA . LEU A 1 73 ? -15.460 11.261 49.321 1.00 78.62 73 LEU A CA 1
ATOM 579 C C . LEU A 1 73 ? -16.569 11.445 50.364 1.00 78.62 73 LEU A C 1
ATOM 581 O O . LEU A 1 73 ? -16.592 12.460 51.050 1.00 78.62 73 LEU A O 1
ATOM 585 N N . LEU A 1 74 ? -17.506 10.496 50.448 1.00 79.62 74 LEU A N 1
ATOM 586 C CA . LEU A 1 74 ? -18.620 10.541 51.40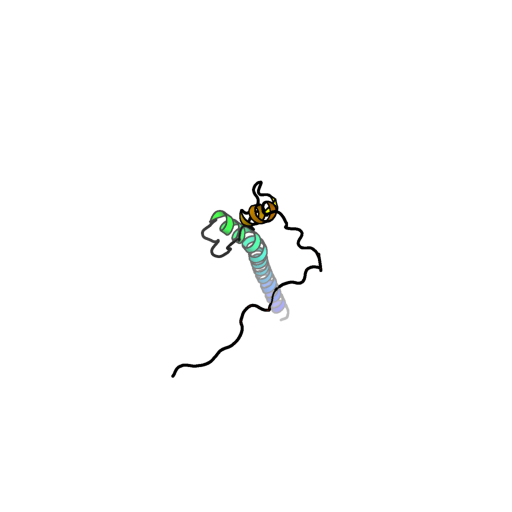1 1.00 79.62 74 LEU A CA 1
ATOM 587 C C . LEU A 1 74 ? -18.211 10.154 52.818 1.00 79.62 74 LEU A C 1
ATOM 589 O O . LEU A 1 74 ? -18.875 10.570 53.763 1.00 79.62 74 LEU A O 1
ATOM 593 N N . LEU A 1 75 ? -17.162 9.345 52.976 1.00 80.94 75 LEU A N 1
ATOM 594 C CA . LEU A 1 75 ? -16.580 9.123 54.287 1.00 80.94 75 LEU A CA 1
ATOM 595 C C . LEU A 1 75 ? -15.966 10.448 54.746 1.00 80.94 75 LEU A C 1
ATOM 597 O O . LEU A 1 75 ? -15.092 10.972 54.048 1.00 80.94 75 LEU A O 1
ATOM 601 N N . PRO A 1 76 ? -16.416 11.002 55.887 1.00 72.06 76 PRO A N 1
ATOM 602 C CA . PRO A 1 76 ? -15.754 12.135 56.501 1.00 72.06 76 PRO A CA 1
ATOM 603 C C . PRO A 1 76 ? -14.267 11.814 56.571 1.00 72.06 76 PRO A C 1
ATOM 605 O O . PRO A 1 76 ? -13.867 10.766 57.080 1.00 72.06 76 PRO A O 1
ATOM 608 N N . ARG A 1 77 ? -13.442 12.670 55.963 1.00 69.00 77 ARG A N 1
ATOM 609 C CA . ARG A 1 77 ? -11.993 12.600 56.118 1.00 69.00 77 ARG A CA 1
ATOM 610 C C . ARG A 1 77 ? -11.732 12.952 57.570 1.00 69.00 77 ARG A C 1
ATOM 612 O O . ARG A 1 77 ? -11.522 14.120 57.882 1.00 69.00 77 ARG A O 1
ATOM 619 N N . ASP A 1 78 ? -11.832 11.951 58.439 1.00 64.38 78 ASP A N 1
ATOM 620 C CA . ASP A 1 78 ? -11.575 12.091 59.858 1.00 64.38 78 ASP A CA 1
ATOM 621 C C . ASP A 1 78 ? -10.186 12.696 59.968 1.00 64.38 78 ASP A C 1
ATOM 623 O O . ASP A 1 78 ? -9.182 12.098 59.568 1.00 64.38 78 ASP A O 1
ATOM 627 N N . GLY A 1 79 ? -10.168 13.954 60.404 1.00 58.75 79 GLY A N 1
ATOM 628 C CA . GLY A 1 79 ? -9.001 14.805 60.537 1.00 58.75 79 GLY A CA 1
ATOM 629 C C . GLY A 1 79 ? -8.095 14.314 61.652 1.00 58.75 79 GLY A C 1
ATOM 630 O O . GLY A 1 79 ? -7.744 15.071 62.548 1.00 58.75 79 GLY A O 1
ATOM 631 N N . LYS A 1 80 ? -7.662 13.053 61.587 1.00 54.66 80 LYS A N 1
ATOM 632 C CA . LYS A 1 80 ? -6.572 12.507 62.384 1.00 54.66 80 LYS A CA 1
ATOM 633 C C . LYS A 1 80 ? -5.237 12.990 61.813 1.00 54.66 80 LYS A C 1
ATOM 635 O O . LYS A 1 80 ? -4.330 12.209 61.549 1.00 54.66 80 LYS A O 1
ATOM 640 N N . SER A 1 81 ? -5.118 14.298 61.608 1.00 55.06 81 SER A N 1
ATOM 641 C CA . SER A 1 81 ? -3.834 14.979 61.614 1.00 55.06 81 SER A CA 1
ATOM 642 C C . SER A 1 81 ? -3.648 15.559 63.011 1.00 55.06 81 SER A C 1
ATOM 644 O O . SER A 1 81 ? -4.197 16.605 63.335 1.00 55.06 81 SER A O 1
ATOM 646 N N . ALA A 1 82 ? -2.875 14.821 63.808 1.00 58.50 82 ALA A N 1
ATOM 647 C CA . ALA A 1 82 ? -2.120 15.294 64.962 1.00 58.50 82 ALA A CA 1
ATOM 648 C C . ALA A 1 82 ? -2.907 15.967 66.106 1.00 58.50 82 ALA A C 1
ATOM 650 O O . ALA A 1 82 ? -3.000 17.187 66.182 1.00 58.50 82 ALA A O 1
ATOM 651 N N . ASN A 1 83 ? -3.309 15.172 67.100 1.00 47.44 83 ASN A N 1
ATOM 652 C CA . ASN A 1 83 ? -3.244 15.637 68.486 1.00 47.44 83 ASN A CA 1
ATOM 653 C C . ASN A 1 83 ? -2.382 14.651 69.298 1.00 47.44 83 ASN A C 1
ATOM 655 O O . ASN A 1 83 ? -2.826 13.526 69.538 1.00 47.44 83 ASN A O 1
ATOM 659 N N . PRO A 1 84 ? -1.139 15.012 69.665 1.00 58.38 84 PRO A N 1
ATOM 660 C CA . PRO A 1 84 ? -0.299 14.217 70.542 1.00 58.38 84 PRO A CA 1
ATOM 661 C C . PRO A 1 84 ? -0.569 14.643 71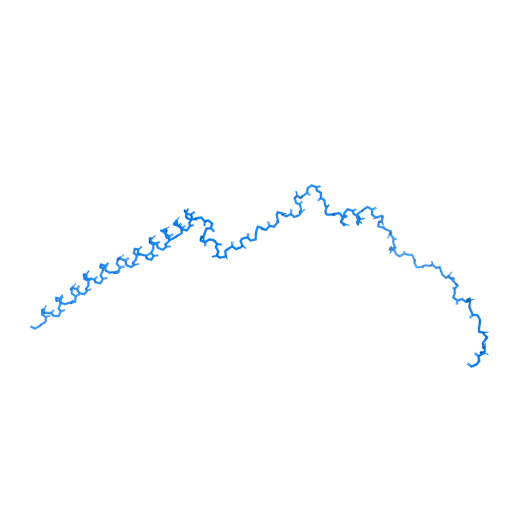.990 1.00 58.38 84 PRO A C 1
ATOM 663 O O . PRO A 1 84 ? 0.126 15.495 72.528 1.00 58.38 84 PRO A O 1
ATOM 666 N N . SER A 1 85 ? -1.596 14.091 72.631 1.00 55.97 85 SER A N 1
ATOM 667 C CA . SER A 1 85 ? -1.742 14.182 74.090 1.00 55.97 85 SER A CA 1
ATOM 668 C C . SER A 1 85 ? -2.786 13.189 74.595 1.00 55.97 85 SER A C 1
ATOM 670 O O . SER A 1 85 ? -3.872 13.096 74.030 1.00 55.97 85 SER A O 1
ATOM 672 N N . GLY A 1 86 ? -2.460 12.452 75.662 1.00 48.12 86 GLY A N 1
ATOM 673 C CA . GLY A 1 86 ? -3.463 11.720 76.443 1.00 48.12 86 GLY A CA 1
ATOM 674 C C . GLY A 1 86 ? -3.119 10.273 76.774 1.00 48.12 86 GLY A C 1
ATOM 675 O O . GLY A 1 86 ? -3.792 9.354 76.329 1.00 48.12 86 GLY A O 1
ATOM 676 N N . THR A 1 87 ? -2.069 10.098 77.566 1.00 59.06 87 THR A N 1
ATOM 677 C CA . THR A 1 87 ? -1.870 9.041 78.565 1.00 59.06 87 THR A CA 1
ATOM 678 C C . THR A 1 87 ? -3.178 8.434 79.099 1.00 59.06 87 THR A C 1
ATOM 680 O O . THR A 1 87 ? -4.005 9.192 79.598 1.00 59.06 87 THR A O 1
ATOM 683 N N . ALA A 1 88 ? -3.329 7.103 79.070 1.00 54.91 88 ALA A N 1
ATOM 684 C CA . ALA A 1 88 ? -3.871 6.301 80.180 1.00 54.91 88 ALA A CA 1
ATOM 685 C C . ALA A 1 88 ? -4.027 4.813 79.807 1.00 54.91 88 ALA A C 1
ATOM 687 O O . ALA A 1 88 ? -4.631 4.474 78.794 1.00 54.91 88 ALA A O 1
ATOM 688 N N . ASP A 1 89 ? -3.571 3.976 80.739 1.00 55.75 89 ASP A N 1
ATOM 689 C CA . ASP A 1 89 ? -4.085 2.638 81.054 1.00 55.75 89 ASP A CA 1
ATOM 690 C C . ASP A 1 89 ? -3.491 1.428 80.305 1.00 55.75 89 ASP A C 1
ATOM 692 O O . ASP A 1 89 ? -4.141 0.754 79.509 1.00 55.75 89 ASP A O 1
ATOM 696 N N . THR A 1 90 ? -2.230 1.117 80.625 1.00 63.12 90 THR A N 1
ATOM 697 C CA . THR A 1 90 ? -1.563 -0.163 80.310 1.00 63.12 90 THR A CA 1
ATOM 698 C C . THR A 1 90 ? -1.406 -1.102 81.517 1.00 63.12 90 THR A C 1
ATOM 700 O O . THR A 1 90 ? -0.742 -2.126 81.389 1.00 63.12 90 THR A O 1
ATOM 703 N N . ASP A 1 91 ? -2.059 -0.843 82.656 1.00 60.03 91 ASP A N 1
ATOM 704 C CA . ASP A 1 91 ? -1.829 -1.593 83.906 1.00 60.03 91 ASP A CA 1
ATOM 705 C C . ASP A 1 91 ? -3.060 -2.383 84.389 1.00 60.03 91 ASP A C 1
ATOM 707 O O . ASP A 1 91 ? -3.529 -2.202 85.513 1.00 60.03 91 ASP A O 1
ATOM 711 N N . ARG A 1 92 ? -3.599 -3.302 83.568 1.00 60.91 92 ARG A N 1
ATOM 712 C CA . ARG A 1 92 ? -4.745 -4.140 83.990 1.00 60.91 92 ARG A CA 1
ATOM 713 C C . ARG A 1 92 ? -4.594 -5.655 83.935 1.00 60.91 92 ARG A C 1
ATOM 715 O O . ARG A 1 92 ? -5.615 -6.331 83.887 1.00 60.91 92 ARG A O 1
ATOM 722 N N . PHE A 1 93 ? -3.394 -6.221 84.044 1.00 58.97 93 PHE A N 1
ATOM 723 C CA . PHE A 1 93 ? -3.296 -7.656 84.354 1.00 58.97 93 PHE A CA 1
ATOM 724 C C . PHE A 1 93 ? -2.128 -7.978 85.299 1.00 58.97 93 PHE A C 1
ATOM 726 O O . PHE A 1 93 ? -0.982 -8.025 84.855 1.00 58.97 93 PHE A O 1
ATOM 733 N N . PRO A 1 94 ? -2.397 -8.220 86.600 1.00 55.22 94 PRO A N 1
ATOM 734 C CA . PRO A 1 94 ? -1.432 -8.813 87.510 1.00 55.22 94 PRO A CA 1
ATOM 735 C C . PRO A 1 94 ? -1.388 -10.341 87.341 1.00 55.22 94 PRO A C 1
ATOM 737 O O . PRO A 1 94 ? -2.396 -11.012 87.133 1.00 55.22 94 PRO A O 1
ATOM 740 N N . VAL A 1 95 ? -0.171 -10.863 87.447 1.00 67.38 95 VAL A N 1
ATOM 741 C CA . VAL A 1 95 ? 0.249 -12.271 87.443 1.00 67.38 95 VAL A CA 1
ATOM 742 C C . VAL A 1 95 ? -0.366 -13.083 88.597 1.00 67.38 95 VAL A C 1
ATOM 744 O O . VAL A 1 95 ? -0.431 -12.590 89.720 1.00 67.38 95 VAL A O 1
ATOM 747 N N . SER A 1 96 ? -0.715 -14.358 88.361 1.00 59.34 96 SER A N 1
ATOM 748 C CA . SER A 1 96 ? -0.485 -15.476 89.313 1.00 59.34 96 SER A CA 1
ATOM 749 C C . SER A 1 96 ? -0.782 -16.866 88.700 1.00 59.34 96 SER A C 1
ATOM 751 O O . SER A 1 96 ? -1.916 -17.315 88.708 1.00 59.34 96 SER A O 1
ATOM 753 N N . THR A 1 97 ? 0.270 -17.491 88.147 1.00 63.19 97 THR A N 1
ATOM 754 C CA . THR A 1 97 ? 0.784 -18.877 88.367 1.00 63.19 97 THR A CA 1
ATOM 755 C C . THR A 1 97 ? -0.167 -20.123 88.373 1.00 63.19 97 THR A C 1
ATOM 757 O O . THR A 1 97 ? -1.370 -19.997 88.212 1.00 63.19 97 THR A O 1
ATOM 760 N N . PRO A 1 98 ? 0.350 -21.376 88.397 1.00 59.03 98 PRO A N 1
ATOM 761 C CA . PRO A 1 98 ? 0.213 -22.359 87.314 1.00 59.03 98 PRO A CA 1
ATOM 762 C C . PRO A 1 98 ? -0.650 -23.586 87.684 1.00 59.03 98 PRO A C 1
ATOM 764 O O . PRO A 1 98 ? -0.763 -23.940 88.853 1.00 59.03 98 PRO A O 1
ATOM 767 N N . HIS A 1 99 ? -1.171 -24.323 86.699 1.00 48.66 99 HIS A N 1
ATOM 768 C CA . HIS A 1 99 ? -1.710 -25.666 86.938 1.00 48.66 99 HIS A CA 1
ATOM 769 C C . HIS A 1 99 ? -1.386 -26.627 85.783 1.00 48.66 99 HIS A C 1
ATOM 771 O O . HIS A 1 99 ? -1.881 -26.439 84.674 1.00 48.66 99 HIS A O 1
ATOM 777 N N . TYR A 1 100 ? -0.615 -27.658 86.163 1.00 49.41 100 TYR A N 1
ATOM 778 C CA . TYR A 1 100 ? -0.215 -28.903 85.482 1.00 49.41 100 TYR A CA 1
ATOM 779 C C . TYR A 1 100 ? 0.843 -28.837 84.377 1.00 49.41 100 TYR A C 1
ATOM 781 O O . TYR A 1 100 ? 0.611 -28.208 83.326 1.00 49.41 100 TYR A O 1
#

Organism: Mycobacterium kansasii (NCBI:txid1768)

Foldseek 3Di:
DVPVVVVVVVVCVVVVVVVVVVVVCCVPPCVPPVVVVVCVVVPPVNPVDPPPPPPPDPCVPDPDHDPVVVVVVPPPPPPPPDDPDDDDDPPPDDDDDDDD

Sequence (100 aa):
MASFVFSDLKVIGQVGTTIALGLLFDTLIVRSFMMPSVAALMGRWFWWPQRVRTRPASQLLRPYGPRPLVRALLLPRDGKSANPSGTADTDRFPVSTPHY

pLDDT: mean 71.5, std 13.25, range [47.44, 94.75]

InterPro domains:
  IPR004869 Membrane transport protein MMPL domain [PF03176] (1-58)
  IPR050545 HpnN/MmpL-like transporters [PTHR33406] (1-58)

Secondary structure (DSSP, 8-state):
-HHHHHHHHHHHHHHHHHHHHHHHHIIIIIIIIIHHHHHHHSGGGS-TT---------GGG-SS--HHHHHHHHS-----S-------------------